Protein AF-A0A7C6SXA0-F1 (afdb_monomer_lite)

Secondary structure (DSSP, 8-state):
-HHHHHTTPPPP-SSTT-S-S-HHHHHHHHHHHHSTTS-TT---HHHHHHHHHHHHHHHHHHTPEEGGGTTEEHHHHHTTGGGG--

Foldseek 3Di:
DVVCVVVVHDDDFQDPPDPPSDPPVVVVVCCLCVDPPQDPVHADDDVSVVVSVVVVVCCQQQPQQDVVLVRDHVVCVVVVVSVVVD

Structure (mmCIF, N/CA/C/O backbone):
data_AF-A0A7C6SXA0-F1
#
_entry.id   AF-A0A7C6SXA0-F1
#
loop_
_atom_site.group_PDB
_atom_site.id
_atom_site.type_symbol
_atom_site.label_atom_id
_atom_site.label_alt_id
_atom_site.label_comp_id
_atom_site.label_asym_id
_atom_site.label_entity_id
_atom_site.label_seq_id
_atom_site.pdbx_PDB_ins_code
_atom_site.Cartn_x
_atom_site.Cartn_y
_atom_site.Cartn_z
_atom_site.occupancy
_atom_site.B_iso_or_equiv
_atom_site.auth_seq_id
_atom_site.auth_comp_id
_atom_site.auth_asym_id
_atom_site.auth_atom_id
_atom_site.pdbx_PDB_model_num
ATOM 1 N N . MET A 1 1 ? 14.146 13.350 14.654 1.00 62.53 1 MET A N 1
ATOM 2 C CA . MET A 1 1 ? 13.445 13.379 15.958 1.00 62.53 1 MET A CA 1
ATOM 3 C C . MET A 1 1 ? 12.842 14.742 16.217 1.00 62.53 1 MET A C 1
ATOM 5 O O . MET A 1 1 ? 11.673 14.789 16.552 1.00 62.53 1 MET A O 1
ATOM 9 N N . GLU A 1 2 ? 13.588 15.822 15.981 1.00 77.56 2 GLU A N 1
ATOM 10 C CA . GLU A 1 2 ? 13.084 17.199 16.086 1.00 77.56 2 GLU A 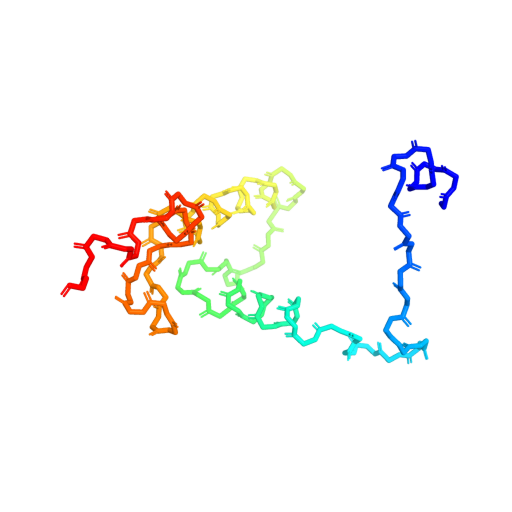CA 1
ATOM 11 C C . GLU A 1 2 ? 11.777 17.434 15.306 1.00 77.56 2 GLU A C 1
ATOM 13 O O . GLU A 1 2 ? 10.810 17.922 15.876 1.00 77.56 2 GLU A O 1
ATOM 18 N N . THR A 1 3 ? 11.683 16.948 14.064 1.00 84.69 3 THR A N 1
ATOM 19 C CA . THR A 1 3 ? 10.454 17.028 13.252 1.00 84.69 3 THR A CA 1
ATOM 20 C C . THR A 1 3 ? 9.263 16.263 13.842 1.00 84.69 3 THR A C 1
ATOM 22 O O . THR A 1 3 ? 8.153 16.776 13.845 1.00 84.69 3 THR A O 1
ATOM 25 N N . LEU A 1 4 ? 9.459 15.056 14.384 1.00 87.00 4 LEU A N 1
ATOM 26 C CA . LEU A 1 4 ? 8.367 14.269 14.984 1.00 87.00 4 LEU A CA 1
ATOM 27 C C . LEU A 1 4 ? 7.797 14.955 16.231 1.00 87.00 4 LEU A C 1
ATOM 29 O O . LEU A 1 4 ? 6.580 15.019 16.388 1.00 87.00 4 LEU A O 1
ATOM 33 N N . TYR A 1 5 ? 8.669 15.522 17.072 1.00 86.56 5 TYR A N 1
ATOM 34 C CA . TYR A 1 5 ? 8.249 16.284 18.248 1.00 86.56 5 TYR A CA 1
ATOM 35 C C . TYR A 1 5 ? 7.529 17.583 17.873 1.00 86.56 5 TYR A C 1
ATOM 37 O O . TYR A 1 5 ? 6.553 17.930 18.532 1.00 86.56 5 TYR A O 1
ATOM 45 N N . GLN A 1 6 ? 7.940 18.261 16.793 1.00 90.94 6 GLN A N 1
ATOM 46 C CA . GLN A 1 6 ? 7.222 19.432 16.268 1.00 90.94 6 GLN A CA 1
ATOM 47 C C . GLN A 1 6 ? 5.775 19.099 15.874 1.00 90.94 6 GLN A C 1
ATOM 49 O O . GLN A 1 6 ? 4.877 19.896 16.125 1.00 90.94 6 GLN A O 1
ATOM 54 N N . PHE A 1 7 ? 5.529 17.905 15.327 1.00 92.12 7 PHE A N 1
ATOM 55 C CA . PHE A 1 7 ? 4.180 17.419 15.009 1.00 92.12 7 PHE A CA 1
ATOM 56 C C . PHE A 1 7 ? 3.494 16.690 16.180 1.00 92.12 7 PHE A C 1
ATOM 58 O O . PHE A 1 7 ? 2.518 15.972 15.969 1.00 92.12 7 PHE A O 1
ATOM 65 N N . GLY A 1 8 ? 4.004 16.816 17.412 1.00 91.88 8 GLY A N 1
ATOM 66 C CA . GLY A 1 8 ? 3.412 16.196 18.605 1.00 91.88 8 GLY A CA 1
ATOM 67 C C . GLY A 1 8 ? 3.445 14.662 18.612 1.00 91.88 8 GLY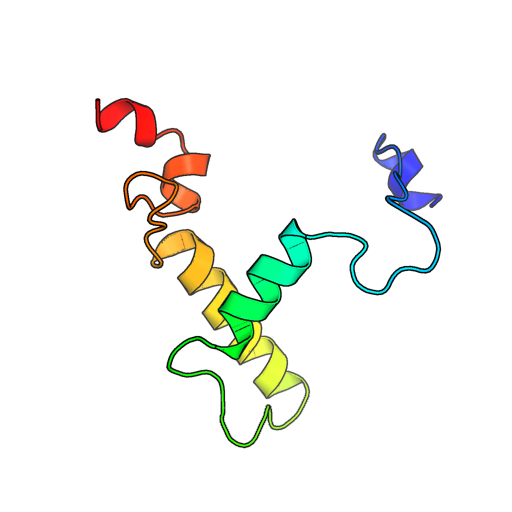 A C 1
ATOM 68 O O . GLY A 1 8 ? 2.764 14.028 19.415 1.00 91.88 8 GLY A O 1
ATOM 69 N N . THR A 1 9 ? 4.227 14.040 17.727 1.00 89.25 9 THR A N 1
ATOM 70 C CA . THR A 1 9 ? 4.318 12.583 17.605 1.00 89.25 9 THR A CA 1
ATOM 71 C C . THR A 1 9 ? 5.446 12.056 18.482 1.00 89.25 9 THR A C 1
ATOM 73 O O . THR A 1 9 ? 6.609 12.425 18.311 1.00 89.25 9 THR A O 1
ATOM 76 N N . THR A 1 10 ? 5.126 11.148 19.406 1.00 87.69 10 THR A N 1
ATOM 77 C CA . THR A 1 10 ? 6.146 10.499 20.244 1.00 87.69 10 THR A CA 1
ATOM 78 C C . THR A 1 10 ? 6.766 9.316 19.494 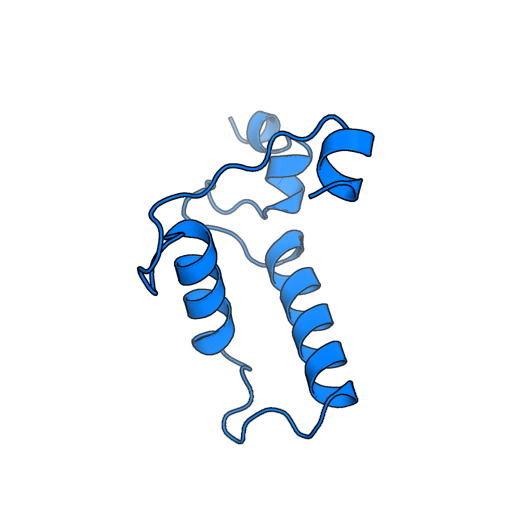1.00 87.69 10 THR A C 1
ATOM 80 O O . THR A 1 10 ? 6.053 8.360 19.182 1.00 87.69 10 THR A O 1
ATOM 83 N N . PRO A 1 11 ? 8.080 9.329 19.201 1.00 81.69 11 PRO A N 1
ATOM 84 C CA . PRO A 1 11 ? 8.731 8.200 18.554 1.00 81.69 11 PRO A CA 1
ATOM 85 C C . PRO A 1 11 ? 8.827 7.018 19.523 1.00 81.69 11 PRO A C 1
ATOM 87 O O . PRO A 1 11 ? 9.426 7.127 20.592 1.00 81.69 11 PRO A O 1
ATOM 90 N N . SER A 1 12 ? 8.294 5.868 19.121 1.00 77.50 12 SER A N 1
ATOM 91 C CA . SER A 1 12 ? 8.519 4.594 19.806 1.00 77.50 12 SER A CA 1
ATOM 92 C C . SER A 1 12 ? 9.551 3.770 19.041 1.00 77.50 12 SER A C 1
ATOM 94 O O . SER A 1 12 ? 9.545 3.745 17.811 1.00 77.50 12 SER A O 1
ATOM 96 N N . ARG A 1 13 ? 10.456 3.102 19.762 1.00 72.88 13 ARG A N 1
ATOM 97 C CA . ARG A 1 13 ? 11.387 2.124 19.189 1.00 72.88 13 ARG A CA 1
ATOM 98 C C . ARG A 1 13 ? 11.039 0.747 19.724 1.00 72.88 13 ARG A C 1
ATOM 100 O O . ARG A 1 13 ? 11.446 0.376 20.825 1.00 72.88 13 ARG A O 1
ATOM 107 N N . SER A 1 14 ? 10.300 -0.007 18.927 1.00 64.62 14 SER A N 1
ATOM 108 C CA . SER A 1 14 ? 10.035 -1.416 19.177 1.00 64.62 14 SER A CA 1
ATOM 109 C C . SER A 1 14 ? 11.338 -2.189 18.972 1.00 64.62 14 SER A C 1
ATOM 111 O O . SER A 1 14 ? 11.746 -2.425 17.851 1.00 64.62 14 SER A O 1
ATOM 113 N N . ARG A 1 15 ? 12.026 -2.537 20.066 1.00 65.06 15 ARG A N 1
ATOM 114 C CA . ARG A 1 15 ? 13.209 -3.429 20.112 1.00 65.06 15 ARG A CA 1
ATOM 115 C C . ARG A 1 15 ? 14.439 -2.961 19.302 1.00 65.06 15 ARG A C 1
ATOM 117 O O . ARG A 1 15 ? 14.575 -3.254 18.118 1.00 65.06 15 ARG A O 1
ATOM 124 N N . PRO A 1 16 ? 15.422 -2.315 19.953 1.00 64.31 16 PRO A N 1
ATOM 125 C CA . PRO A 1 16 ? 16.660 -1.921 19.286 1.00 64.31 16 PRO A CA 1
ATOM 126 C C . PRO A 1 16 ? 17.430 -3.142 18.744 1.00 64.31 16 PRO A C 1
ATOM 128 O O . PRO A 1 16 ? 17.763 -4.035 19.521 1.00 64.31 16 PRO A O 1
ATOM 131 N N . ARG A 1 17 ? 17.807 -3.110 17.454 1.00 59.72 17 ARG A N 1
ATOM 132 C CA . ARG A 1 17 ? 18.730 -4.050 16.766 1.00 59.72 17 ARG A CA 1
ATOM 133 C C . ARG A 1 17 ? 18.168 -5.422 16.350 1.00 59.72 17 ARG A C 1
ATOM 135 O O . ARG A 1 17 ? 18.946 -6.360 16.196 1.00 59.72 17 ARG A O 1
ATOM 142 N N . VAL A 1 18 ? 16.862 -5.549 16.117 1.00 64.38 18 VAL A N 1
ATOM 143 C CA . VAL A 1 18 ? 16.268 -6.762 15.519 1.00 64.38 18 VAL A CA 1
ATOM 144 C C . VAL A 1 18 ? 15.772 -6.426 14.113 1.00 64.38 18 VAL A C 1
ATOM 146 O O . VAL A 1 18 ? 15.131 -5.400 13.935 1.00 64.38 18 VAL A O 1
ATOM 149 N N . SER A 1 19 ? 16.090 -7.256 13.114 1.00 61.56 19 SER A N 1
ATOM 150 C CA . SER A 1 19 ? 15.684 -7.032 11.712 1.00 61.56 19 SER A CA 1
ATOM 151 C C . SER A 1 19 ? 14.175 -7.165 11.483 1.00 61.56 19 SER A C 1
ATOM 153 O O . SER A 1 19 ? 13.680 -6.661 10.486 1.00 61.56 19 SER A O 1
ATOM 155 N N . ASN A 1 20 ? 13.484 -7.823 12.420 1.00 64.44 20 ASN A N 1
ATOM 156 C CA . ASN A 1 20 ? 12.033 -7.953 12.499 1.00 64.44 20 ASN A CA 1
ATOM 157 C C . ASN A 1 20 ? 11.482 -7.142 13.676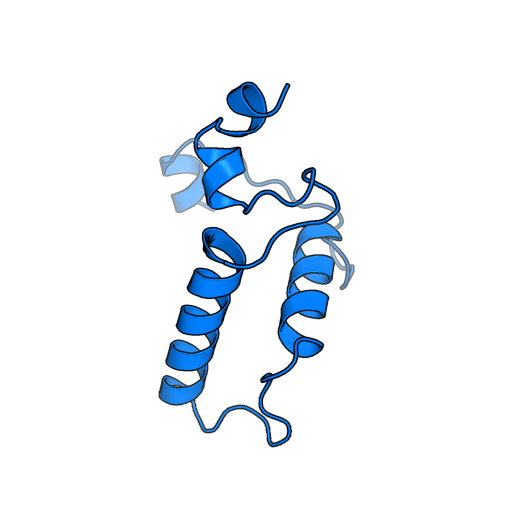 1.00 64.44 20 ASN A C 1
ATOM 159 O O . ASN A 1 20 ? 10.962 -7.678 14.659 1.00 64.44 20 ASN A O 1
ATOM 163 N N . ASP A 1 21 ? 11.707 -5.836 13.642 1.00 74.06 21 ASP A N 1
ATOM 164 C CA . ASP A 1 21 ? 11.239 -4.915 14.675 1.00 74.06 21 ASP A CA 1
ATOM 165 C C . ASP A 1 21 ? 9.735 -4.622 14.557 1.00 74.06 21 ASP A C 1
ATOM 167 O O . ASP A 1 21 ? 9.094 -4.235 15.541 1.00 74.06 21 ASP A O 1
ATOM 171 N N . ASN A 1 22 ? 9.159 -4.851 13.372 1.00 77.19 22 ASN A N 1
ATOM 172 C CA . ASN A 1 22 ? 7.771 -4.551 13.072 1.00 77.19 22 ASN A CA 1
ATOM 173 C C . ASN A 1 22 ? 7.102 -5.631 12.203 1.00 77.19 22 ASN A C 1
ATOM 175 O O . ASN A 1 22 ? 7.069 -5.532 10.976 1.00 77.19 22 ASN A O 1
ATOM 179 N N . LEU A 1 23 ? 6.463 -6.603 12.865 1.00 78.94 23 LEU A N 1
ATOM 180 C CA . LEU A 1 23 ? 5.682 -7.671 12.220 1.00 78.94 23 LEU A CA 1
ATOM 181 C C . LEU A 1 23 ? 4.643 -7.138 11.219 1.00 78.94 23 LEU A C 1
ATOM 183 O O . LEU A 1 23 ? 4.398 -7.766 10.190 1.00 78.94 23 LEU A O 1
ATOM 187 N N . TYR A 1 24 ? 4.047 -5.972 11.492 1.00 80.81 24 TYR A N 1
ATOM 188 C CA . TYR A 1 24 ? 3.097 -5.353 10.569 1.00 80.81 24 TYR A CA 1
ATOM 189 C C . TYR A 1 24 ? 3.789 -4.934 9.265 1.00 80.81 24 TYR A C 1
ATOM 191 O O . TYR A 1 24 ? 3.334 -5.308 8.183 1.00 80.81 24 TYR A O 1
ATOM 199 N N . ALA A 1 25 ? 4.922 -4.232 9.352 1.00 82.50 25 ALA A N 1
ATOM 200 C CA . ALA A 1 25 ? 5.680 -3.829 8.169 1.00 82.50 25 ALA A CA 1
ATOM 201 C C . ALA A 1 25 ? 6.201 -5.042 7.385 1.00 82.50 25 ALA A C 1
ATOM 203 O O . ALA A 1 25 ? 6.104 -5.065 6.159 1.00 82.50 25 ALA A O 1
ATOM 204 N N . GLU A 1 26 ? 6.688 -6.079 8.066 1.00 84.56 26 GLU A N 1
ATOM 205 C CA . GLU A 1 26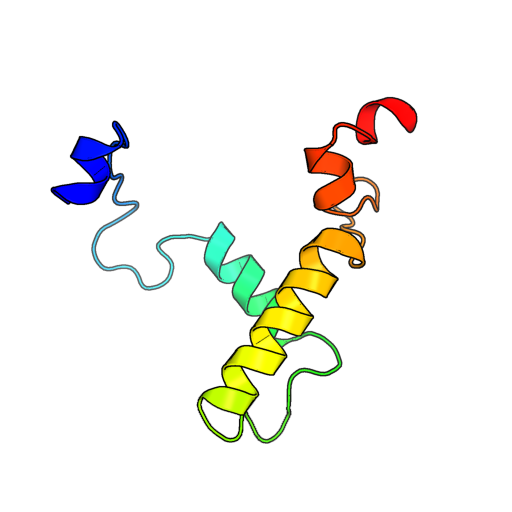 ? 7.147 -7.298 7.394 1.00 84.56 26 GLU A CA 1
ATOM 206 C C . GLU A 1 26 ? 6.029 -8.031 6.652 1.00 84.56 26 GLU A C 1
ATOM 208 O O . GLU A 1 26 ? 6.220 -8.454 5.511 1.00 84.56 26 GLU A O 1
ATOM 213 N N . SER A 1 27 ? 4.846 -8.152 7.260 1.00 86.19 27 SER A N 1
ATOM 214 C CA . SER A 1 27 ? 3.696 -8.794 6.612 1.00 86.19 27 SER A CA 1
ATOM 215 C C . SER A 1 27 ? 3.270 -8.058 5.332 1.00 86.19 27 SER A C 1
ATOM 217 O O . SER A 1 27 ? 2.955 -8.687 4.315 1.00 86.19 27 SER A O 1
ATOM 219 N N . LEU A 1 28 ? 3.359 -6.723 5.340 1.00 88.94 28 LEU A N 1
ATOM 220 C CA . LEU A 1 28 ? 3.131 -5.892 4.162 1.00 88.94 28 LEU A CA 1
ATOM 221 C C . LEU A 1 28 ? 4.188 -6.160 3.082 1.00 88.94 28 LEU A C 1
ATOM 223 O O . LEU A 1 28 ? 3.834 -6.346 1.919 1.00 88.94 28 LEU A O 1
ATOM 227 N N . PHE A 1 29 ? 5.471 -6.217 3.453 1.00 87.38 29 PHE A N 1
ATOM 228 C CA . PHE A 1 29 ? 6.556 -6.504 2.508 1.00 87.38 29 PHE A CA 1
ATOM 229 C C . PHE A 1 29 ? 6.462 -7.906 1.905 1.00 87.38 29 PHE A C 1
ATOM 231 O O . PHE A 1 29 ? 6.737 -8.077 0.720 1.00 87.38 29 PHE A O 1
ATOM 238 N N . CYS A 1 30 ? 6.020 -8.893 2.681 1.00 88.69 30 CYS A N 1
ATOM 239 C CA . CYS A 1 30 ? 5.703 -10.216 2.156 1.00 88.69 30 CYS A CA 1
ATOM 240 C C . CYS A 1 30 ? 4.585 -10.121 1.102 1.00 88.69 30 CYS A C 1
ATOM 242 O O . CYS A 1 30 ? 4.733 -10.580 -0.027 1.00 88.69 30 CYS A O 1
ATOM 244 N N . THR A 1 31 ? 3.493 -9.417 1.400 1.00 90.19 31 THR A N 1
ATOM 245 C CA . THR A 1 31 ? 2.410 -9.222 0.419 1.00 90.19 31 THR A CA 1
ATOM 246 C C . THR A 1 31 ? 2.895 -8.495 -0.841 1.00 90.19 31 THR A C 1
ATOM 248 O O . THR A 1 31 ? 2.484 -8.824 -1.952 1.00 90.19 31 THR A O 1
ATOM 251 N N . TYR A 1 32 ? 3.802 -7.532 -0.686 1.00 90.62 32 TYR A N 1
ATOM 252 C CA . TYR A 1 32 ? 4.423 -6.783 -1.776 1.00 90.62 32 TYR A CA 1
ATOM 253 C C . TYR A 1 32 ? 5.239 -7.675 -2.725 1.00 90.62 32 TYR A C 1
ATOM 255 O O . TYR A 1 32 ? 5.068 -7.579 -3.941 1.00 90.62 32 TYR A O 1
ATOM 263 N N . THR A 1 33 ? 6.106 -8.545 -2.196 1.00 87.25 33 THR A N 1
ATOM 264 C CA . THR A 1 33 ? 7.030 -9.351 -3.015 1.00 87.25 33 THR A CA 1
ATOM 265 C C . THR A 1 33 ? 6.408 -10.633 -3.561 1.00 87.25 33 THR A C 1
ATOM 267 O O . THR A 1 33 ? 6.796 -11.078 -4.638 1.00 87.25 33 THR A O 1
ATOM 270 N N . TYR A 1 34 ? 5.436 -11.224 -2.861 1.00 88.00 34 TYR A N 1
ATOM 271 C CA . TYR A 1 34 ? 4.838 -12.511 -3.243 1.00 88.00 34 TYR A CA 1
ATOM 272 C C . TYR A 1 34 ? 3.568 -12.382 -4.103 1.00 88.00 34 TYR A C 1
ATOM 274 O O . TYR A 1 34 ? 3.010 -13.387 -4.547 1.00 88.00 34 TYR A O 1
ATOM 282 N N . ARG A 1 35 ? 3.094 -11.161 -4.375 1.00 85.69 35 ARG A N 1
ATOM 283 C CA . ARG A 1 35 ? 1.912 -10.925 -5.217 1.00 85.69 35 ARG A CA 1
ATOM 284 C C . ARG A 1 35 ? 2.180 -11.275 -6.691 1.00 85.69 35 ARG A C 1
ATOM 286 O O . ARG A 1 35 ? 3.218 -10.892 -7.238 1.00 85.69 35 ARG A O 1
ATOM 293 N N . PRO A 1 36 ? 1.188 -11.845 -7.403 1.00 82.50 36 PRO A N 1
ATOM 294 C CA . PRO A 1 36 ? 1.207 -11.909 -8.862 1.00 82.50 36 PRO A CA 1
ATOM 295 C C . PRO A 1 36 ? 1.447 -10.523 -9.491 1.00 82.50 36 PRO A C 1
ATOM 297 O O . PRO A 1 36 ? 0.705 -9.568 -9.248 1.00 82.50 36 PRO A O 1
ATOM 300 N N . GLY A 1 37 ? 2.503 -10.398 -10.293 1.00 84.56 37 GLY A N 1
ATOM 301 C CA . GLY A 1 37 ? 2.901 -9.136 -10.929 1.00 84.56 37 GLY A CA 1
ATOM 302 C C . GLY A 1 37 ? 4.019 -8.370 -10.215 1.00 84.56 37 GLY A C 1
ATOM 303 O O . GLY A 1 37 ? 4.387 -7.285 -10.671 1.00 84.56 37 GLY A O 1
ATOM 304 N N . TYR A 1 38 ? 4.593 -8.911 -9.135 1.00 89.00 38 TYR A N 1
ATOM 305 C CA . TYR A 1 38 ? 5.936 -8.494 -8.737 1.00 89.00 38 TYR A CA 1
ATOM 306 C C . TYR A 1 38 ? 6.928 -8.826 -9.872 1.00 89.00 38 TYR A C 1
ATOM 308 O O . TYR A 1 38 ? 6.825 -9.908 -10.462 1.00 89.00 38 TYR A O 1
ATOM 316 N N . PRO A 1 39 ? 7.855 -7.926 -10.249 1.00 87.06 39 PRO A N 1
ATOM 317 C CA . PRO A 1 39 ? 8.698 -8.137 -11.416 1.00 87.06 39 PRO A CA 1
ATOM 318 C C . PRO A 1 39 ? 9.747 -9.203 -11.099 1.00 87.06 39 PRO A C 1
ATOM 320 O O . PRO A 1 39 ? 10.618 -8.996 -10.256 1.00 87.06 39 PRO A O 1
ATOM 323 N N . ALA A 1 40 ? 9.682 -10.341 -11.790 1.00 84.19 40 ALA A N 1
ATOM 324 C CA . ALA A 1 40 ? 10.586 -11.468 -11.546 1.00 84.19 40 ALA A CA 1
ATOM 325 C C . ALA A 1 40 ? 12.064 -11.124 -11.813 1.00 84.19 40 ALA A C 1
ATOM 327 O O . ALA A 1 40 ? 12.951 -11.661 -11.159 1.00 84.19 40 ALA A O 1
ATOM 328 N N . SER A 1 41 ? 12.329 -10.203 -12.744 1.00 85.94 41 SER A N 1
ATOM 329 C CA . SER A 1 41 ? 13.670 -9.689 -13.053 1.00 85.94 41 SER A CA 1
ATOM 330 C C . SER A 1 41 ? 14.124 -8.549 -12.131 1.00 85.94 41 SER A C 1
ATOM 332 O O . SER A 1 41 ? 15.187 -7.976 -12.355 1.00 85.94 41 SER A O 1
ATOM 334 N N . GLY A 1 42 ? 13.325 -8.185 -11.123 1.00 85.81 42 GLY A N 1
ATOM 335 C CA . GLY A 1 42 ? 13.543 -6.995 -10.305 1.00 85.81 42 GLY A CA 1
ATOM 336 C C . GLY A 1 42 ? 13.076 -5.699 -10.978 1.00 85.81 42 GLY A C 1
ATOM 337 O O . GLY A 1 42 ? 12.504 -5.697 -12.070 1.00 85.81 42 GLY A O 1
ATOM 338 N N . LEU A 1 43 ? 13.287 -4.579 -10.285 1.00 87.38 43 LEU A N 1
ATOM 339 C CA . LEU A 1 43 ? 12.864 -3.249 -10.726 1.00 87.38 43 LEU A CA 1
ATOM 340 C C . LEU A 1 43 ? 13.991 -2.556 -11.496 1.00 87.38 43 LEU A C 1
ATOM 342 O O . LEU A 1 43 ? 15.087 -2.373 -10.967 1.00 87.38 43 LEU A O 1
ATOM 346 N N . ASP A 1 44 ? 13.698 -2.135 -12.725 1.00 87.69 44 ASP A N 1
ATOM 347 C CA . ASP A 1 44 ? 14.666 -1.496 -13.623 1.00 87.69 44 ASP A CA 1
ATOM 348 C C . ASP A 1 44 ? 14.809 0.008 -13.317 1.00 87.69 44 ASP A C 1
ATOM 350 O O . ASP A 1 44 ? 14.241 0.883 -13.976 1.00 87.69 44 ASP A O 1
ATOM 354 N N . GLY A 1 45 ? 15.505 0.305 -12.219 1.00 93.38 45 GLY A N 1
ATOM 355 C CA . GLY A 1 45 ? 15.831 1.665 -11.790 1.00 93.38 45 GLY A CA 1
ATOM 356 C C . GLY A 1 45 ? 14.749 2.378 -10.969 1.00 93.38 45 GLY A C 1
ATOM 357 O O . GLY A 1 45 ? 13.631 1.900 -10.766 1.00 93.38 45 GLY A O 1
ATOM 358 N N . MET A 1 46 ? 15.099 3.569 -10.468 1.00 94.00 46 MET A N 1
ATOM 359 C CA . MET A 1 46 ? 14.305 4.288 -9.460 1.00 94.00 46 MET A CA 1
ATOM 360 C C . MET A 1 46 ? 12.925 4.723 -9.970 1.00 94.00 46 MET A C 1
ATOM 362 O O . MET A 1 46 ? 11.937 4.622 -9.248 1.00 94.00 46 MET A O 1
ATOM 366 N N . THR A 1 47 ? 12.831 5.159 -11.227 1.00 94.94 47 THR A N 1
ATOM 367 C CA . THR A 1 47 ? 11.553 5.563 -11.834 1.00 94.94 47 THR A CA 1
ATOM 368 C C . THR A 1 47 ? 10.607 4.376 -11.997 1.00 94.94 47 THR A C 1
ATOM 370 O O . THR A 1 47 ? 9.416 4.498 -11.710 1.00 94.94 47 THR A O 1
ATOM 373 N N . HIS A 1 48 ? 11.120 3.223 -12.438 1.00 92.38 48 HIS A N 1
ATOM 374 C CA . HIS A 1 48 ? 10.320 2.004 -12.538 1.00 92.38 48 HIS A CA 1
ATOM 375 C C . HIS A 1 48 ? 9.867 1.566 -11.146 1.00 92.38 48 HIS A C 1
ATOM 377 O O . HIS A 1 48 ? 8.675 1.353 -10.933 1.00 92.38 48 HIS A O 1
ATOM 383 N N . ALA A 1 49 ? 10.794 1.520 -10.186 1.00 92.75 49 ALA A N 1
ATOM 384 C CA . ALA A 1 49 ? 10.497 1.204 -8.795 1.00 92.75 49 ALA A CA 1
ATOM 385 C C . ALA A 1 49 ? 9.386 2.091 -8.225 1.00 92.75 49 ALA A C 1
ATOM 387 O O . ALA A 1 49 ? 8.400 1.573 -7.708 1.00 92.75 49 ALA A O 1
ATOM 388 N N . GLY A 1 50 ? 9.481 3.411 -8.401 1.00 94.44 50 GLY A N 1
ATOM 389 C CA . GLY A 1 50 ? 8.457 4.348 -7.941 1.00 94.44 50 GLY A CA 1
ATOM 390 C C . GLY A 1 50 ? 7.085 4.090 -8.566 1.00 94.44 50 GLY A C 1
ATOM 391 O O . GLY A 1 50 ? 6.083 4.054 -7.853 1.00 94.44 50 GLY A O 1
ATOM 392 N N . LYS A 1 51 ? 7.027 3.846 -9.882 1.00 94.50 51 LYS A N 1
ATOM 393 C CA . LYS A 1 51 ? 5.770 3.521 -10.580 1.00 94.50 51 LYS A CA 1
ATOM 394 C C . LYS A 1 51 ? 5.157 2.219 -10.077 1.00 94.50 51 LYS A C 1
ATOM 396 O O . LYS A 1 51 ? 3.950 2.169 -9.846 1.00 94.50 51 LYS A O 1
ATOM 401 N N . TRP A 1 52 ? 5.978 1.187 -9.891 1.00 93.31 52 TRP A N 1
ATOM 402 C CA . TRP A 1 52 ? 5.520 -0.094 -9.365 1.00 93.31 52 TRP A CA 1
ATOM 403 C C . TRP A 1 52 ? 4.962 0.078 -7.950 1.00 93.31 52 TRP A C 1
ATOM 405 O O . TRP A 1 52 ? 3.837 -0.342 -7.684 1.00 93.31 52 TRP A O 1
ATOM 415 N N . VAL A 1 53 ? 5.705 0.750 -7.060 1.00 93.75 53 VAL A N 1
ATOM 416 C CA . VAL A 1 53 ? 5.303 0.953 -5.656 1.00 93.75 53 VAL A CA 1
ATOM 417 C C . VAL A 1 53 ? 3.996 1.731 -5.593 1.00 93.75 53 VAL A C 1
ATOM 419 O O . VAL A 1 53 ? 3.090 1.340 -4.862 1.00 93.75 53 VAL A O 1
ATOM 422 N N . LEU A 1 54 ? 3.853 2.784 -6.400 1.00 95.50 54 LEU A N 1
ATOM 423 C CA . LEU A 1 54 ? 2.622 3.566 -6.464 1.00 95.50 54 LEU A CA 1
ATOM 424 C C . LEU A 1 54 ? 1.428 2.717 -6.923 1.00 95.50 54 LEU A C 1
ATOM 426 O O . LEU A 1 54 ? 0.361 2.766 -6.309 1.00 95.50 54 LEU A O 1
ATOM 430 N N . ALA A 1 55 ? 1.613 1.908 -7.970 1.00 94.56 55 ALA A N 1
ATOM 431 C CA . ALA A 1 55 ? 0.575 1.007 -8.463 1.00 94.56 55 ALA A CA 1
ATOM 432 C C . ALA A 1 55 ? 0.184 -0.041 -7.410 1.00 94.56 55 ALA A C 1
ATOM 434 O O . ALA A 1 55 ? -1.001 -0.325 -7.223 1.00 94.56 55 ALA A O 1
ATOM 435 N N . PHE A 1 56 ? 1.165 -0.581 -6.685 1.00 94.50 56 PHE A N 1
ATOM 436 C CA . PHE A 1 56 ? 0.923 -1.514 -5.593 1.00 94.50 56 PHE A CA 1
ATOM 437 C C . PHE A 1 56 ? 0.156 -0.876 -4.443 1.00 94.50 56 PHE A C 1
ATOM 439 O O . PHE A 1 56 ? -0.841 -1.450 -4.020 1.00 94.50 56 PHE A O 1
ATOM 446 N N . VAL A 1 57 ? 0.562 0.304 -3.966 1.00 94.88 57 VAL A N 1
ATOM 447 C CA . VAL A 1 57 ? -0.130 1.006 -2.872 1.00 94.88 57 VAL A CA 1
ATOM 448 C C . VAL A 1 57 ? -1.577 1.299 -3.260 1.00 94.88 57 VAL A C 1
ATOM 450 O O . VAL A 1 57 ? -2.493 1.040 -2.479 1.00 94.88 57 VAL A O 1
ATOM 453 N N . HIS A 1 58 ? -1.804 1.773 -4.488 1.00 95.94 58 HIS A N 1
ATOM 454 C CA . HIS A 1 58 ? -3.153 2.009 -4.991 1.00 95.94 58 HIS A CA 1
ATOM 455 C C . HIS A 1 58 ? -3.992 0.725 -4.982 1.00 95.94 58 HIS A C 1
ATOM 457 O O . HIS A 1 58 ? -5.120 0.727 -4.488 1.00 95.94 58 HIS A O 1
ATOM 463 N N . TRP A 1 59 ? -3.441 -0.376 -5.499 1.00 95.00 59 TRP A N 1
ATOM 464 C CA . TRP A 1 59 ? -4.119 -1.669 -5.513 1.00 95.00 59 TRP A CA 1
ATOM 465 C C . TRP A 1 59 ? -4.381 -2.204 -4.099 1.00 95.00 59 TRP A C 1
ATOM 467 O O . TRP A 1 59 ? -5.504 -2.606 -3.811 1.00 95.00 59 TRP A O 1
ATOM 477 N N . TYR A 1 60 ? -3.386 -2.182 -3.214 1.00 93.88 60 TYR A N 1
ATOM 478 C CA . TYR A 1 60 ? -3.468 -2.719 -1.853 1.00 93.88 60 TYR A CA 1
ATOM 479 C C . TYR A 1 60 ? -4.549 -2.016 -1.022 1.00 93.88 60 TYR A C 1
ATOM 481 O O . TYR A 1 60 ? -5.287 -2.667 -0.281 1.00 93.88 60 TYR A O 1
ATOM 489 N N . ASN A 1 61 ? -4.683 -0.698 -1.202 1.00 94.44 61 ASN A N 1
ATOM 490 C CA . ASN A 1 61 ? -5.648 0.106 -0.461 1.00 94.44 61 ASN A CA 1
ATOM 491 C C . ASN A 1 61 ? -7.063 0.055 -1.050 1.00 94.44 61 ASN A C 1
ATOM 493 O O . ASN A 1 61 ? -8.024 -0.006 -0.289 1.00 94.44 61 ASN A O 1
ATOM 497 N N . ASN A 1 62 ? -7.203 0.084 -2.381 1.00 95.50 62 ASN A N 1
ATOM 498 C CA . ASN A 1 62 ? -8.501 0.328 -3.030 1.00 95.50 62 ASN A CA 1
ATOM 499 C C . ASN A 1 62 ? -9.094 -0.884 -3.756 1.00 95.50 62 ASN A C 1
ATOM 501 O O . ASN A 1 62 ? -10.263 -0.853 -4.122 1.00 95.50 62 ASN A O 1
ATOM 505 N N . VAL A 1 63 ? -8.307 -1.931 -4.014 1.00 94.19 63 VAL A N 1
ATOM 506 C CA . VAL A 1 63 ? -8.732 -3.070 -4.849 1.00 94.19 63 VAL A CA 1
ATOM 507 C C . VAL A 1 63 ? -8.562 -4.399 -4.123 1.00 94.19 63 VAL A C 1
ATOM 509 O O . VAL A 1 63 ? -9.427 -5.269 -4.217 1.00 94.19 63 VAL A O 1
ATOM 512 N N . HIS A 1 64 ? -7.452 -4.585 -3.409 1.00 93.06 64 HIS A N 1
ATOM 513 C CA . HIS A 1 64 ? -7.199 -5.804 -2.661 1.00 93.06 64 HIS A CA 1
ATOM 514 C C . HIS A 1 64 ? -8.198 -5.931 -1.509 1.00 93.06 64 HIS A C 1
ATOM 516 O O . HIS A 1 64 ? -8.277 -5.066 -0.638 1.00 93.06 64 HIS A O 1
ATOM 522 N N . ARG A 1 65 ? -8.968 -7.020 -1.531 1.00 92.50 65 ARG A N 1
ATOM 523 C CA . ARG A 1 65 ? -9.907 -7.387 -0.474 1.00 92.50 65 ARG A CA 1
ATOM 524 C C . ARG A 1 65 ? -9.199 -8.265 0.543 1.00 92.50 65 ARG A C 1
ATOM 526 O O . ARG A 1 65 ? -8.675 -9.321 0.187 1.00 92.50 65 ARG A O 1
ATOM 533 N N . HIS A 1 66 ? -9.198 -7.828 1.793 1.00 91.38 66 HIS A N 1
ATOM 534 C CA . HIS A 1 66 ? -8.443 -8.464 2.865 1.00 91.38 66 HIS A CA 1
ATOM 535 C C . HIS A 1 66 ? -9.331 -9.474 3.583 1.00 91.38 66 HIS A C 1
ATOM 537 O O . HIS A 1 66 ? -10.384 -9.121 4.110 1.00 91.38 66 HIS A O 1
ATOM 543 N N . SER A 1 67 ? -8.912 -10.738 3.633 1.00 89.69 67 SER A N 1
ATOM 544 C CA . SER A 1 67 ? -9.678 -11.798 4.307 1.00 89.69 67 SER A CA 1
ATOM 545 C C . SER A 1 67 ? -9.861 -11.528 5.804 1.00 89.69 67 SER A C 1
ATOM 547 O O . SER A 1 67 ? -10.916 -11.827 6.350 1.00 89.69 67 SER A O 1
ATOM 549 N N . GLY A 1 68 ? -8.875 -10.894 6.450 1.00 87.12 68 GLY A N 1
ATOM 550 C CA . GLY A 1 68 ? -8.970 -10.448 7.844 1.00 87.12 68 GLY A CA 1
ATOM 551 C C . GLY A 1 68 ? -9.938 -9.282 8.080 1.00 87.12 68 GLY A C 1
ATOM 552 O O . GLY A 1 68 ? -10.196 -8.949 9.230 1.00 87.12 68 GLY A O 1
ATOM 553 N N . LEU A 1 69 ? -10.471 -8.675 7.013 1.00 88.69 69 LEU A N 1
ATOM 554 C CA . LEU A 1 69 ? -11.396 -7.536 7.044 1.00 88.69 69 LEU A CA 1
ATOM 555 C C . LEU A 1 69 ? -12.752 -7.880 6.413 1.00 88.69 69 LEU A C 1
ATOM 557 O O . LEU A 1 69 ? -13.343 -7.044 5.737 1.00 88.69 69 LEU A O 1
ATOM 561 N N . ASN A 1 70 ? -13.223 -9.125 6.540 1.00 90.62 70 ASN A N 1
ATOM 562 C CA . ASN A 1 70 ? -14.458 -9.588 5.886 1.00 90.62 70 ASN A CA 1
ATOM 563 C C . ASN A 1 70 ? -14.484 -9.315 4.368 1.00 90.62 70 ASN A C 1
ATOM 565 O O . ASN A 1 70 ? -15.530 -9.034 3.788 1.00 90.62 70 ASN A O 1
ATOM 569 N N . PHE A 1 71 ? -13.322 -9.396 3.712 1.00 91.44 71 PHE A N 1
ATOM 570 C CA . PHE A 1 71 ? -13.142 -9.087 2.290 1.00 91.44 71 PHE A CA 1
ATOM 571 C C . PHE A 1 71 ? -13.463 -7.636 1.894 1.00 91.44 71 PHE A C 1
ATOM 573 O O . PHE A 1 71 ? -13.739 -7.365 0.723 1.00 91.44 71 PHE A O 1
ATOM 580 N N . LEU A 1 72 ? -13.358 -6.691 2.825 1.00 92.81 72 LEU A N 1
ATOM 581 C CA . LEU A 1 72 ? -13.320 -5.265 2.515 1.00 92.81 72 LEU A CA 1
ATOM 582 C C . LEU A 1 72 ? -11.933 -4.852 2.020 1.00 92.81 72 LEU A C 1
ATOM 584 O O . LEU A 1 72 ? -10.919 -5.501 2.311 1.00 92.81 72 LEU A O 1
ATOM 588 N N . THR A 1 73 ? -11.878 -3.763 1.257 1.00 94.81 73 THR A N 1
ATOM 589 C CA . THR A 1 73 ? -10.603 -3.084 1.001 1.00 94.81 73 THR A CA 1
ATOM 590 C C . THR A 1 73 ? -10.221 -2.232 2.209 1.00 94.81 73 THR A C 1
ATOM 592 O O . THR A 1 73 ? -11.073 -1.840 3.010 1.00 94.81 73 THR A O 1
ATOM 595 N N . LEU A 1 74 ? -8.932 -1.922 2.355 1.00 93.44 74 LEU A N 1
ATOM 596 C CA . LEU A 1 74 ? -8.478 -1.059 3.450 1.00 93.44 74 LEU A CA 1
ATOM 597 C C . LEU A 1 74 ? -9.105 0.331 3.386 1.00 93.44 74 LEU A C 1
ATOM 599 O O . LEU A 1 74 ? -9.399 0.902 4.429 1.00 93.44 74 LEU A O 1
ATOM 603 N N . MET A 1 75 ? -9.335 0.864 2.183 1.00 95.38 75 MET A N 1
ATOM 604 C CA . MET A 1 75 ? -10.034 2.137 2.022 1.00 95.38 75 MET A CA 1
ATOM 605 C C . MET A 1 75 ? -11.46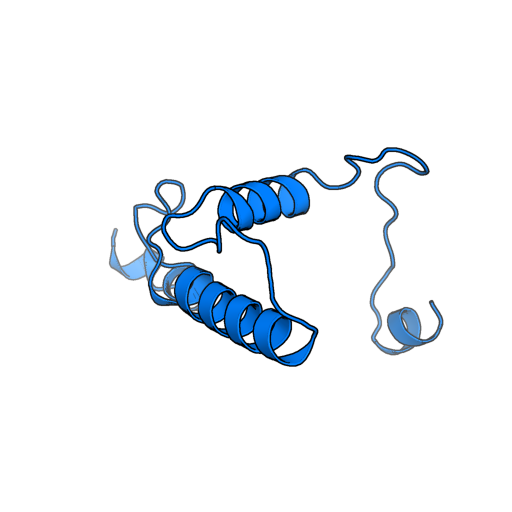5 2.051 2.560 1.00 95.38 75 MET A C 1
ATOM 607 O O . MET A 1 75 ? -11.882 2.927 3.305 1.00 95.38 75 MET A O 1
ATOM 611 N N . GLN A 1 76 ? -12.196 0.977 2.255 1.00 93.50 76 GLN A N 1
ATOM 612 C CA . GLN A 1 76 ? -13.560 0.792 2.758 1.00 93.50 76 GLN A CA 1
ATOM 613 C C . GLN A 1 76 ? -13.599 0.709 4.286 1.00 93.50 76 GLN A C 1
ATOM 615 O O . GLN A 1 76 ? -14.410 1.380 4.919 1.00 93.50 76 GLN A O 1
ATOM 620 N N . GLN A 1 77 ? -12.677 -0.046 4.891 1.00 92.19 77 GLN A N 1
ATOM 621 C CA . GLN A 1 77 ? -12.553 -0.090 6.348 1.00 92.19 77 GLN A CA 1
ATOM 622 C C . GLN A 1 77 ? -12.178 1.284 6.927 1.00 92.19 77 GLN A C 1
ATOM 624 O O . GLN A 1 77 ? -12.727 1.702 7.940 1.00 92.19 77 GLN A O 1
ATOM 629 N N . HIS A 1 78 ? -11.259 2.009 6.286 1.00 91.31 78 HIS A N 1
ATOM 630 C CA . HIS A 1 78 ? -10.858 3.345 6.724 1.00 91.31 78 HIS A CA 1
ATOM 631 C C . HIS A 1 78 ? -12.025 4.342 6.700 1.00 91.31 78 HIS A C 1
ATOM 633 O O . HIS A 1 78 ? -12.118 5.199 7.575 1.00 91.31 78 HIS A O 1
ATOM 639 N N . MET A 1 79 ? -12.926 4.202 5.725 1.00 93.00 79 MET A N 1
ATOM 640 C CA . MET A 1 79 ? -14.138 5.011 5.588 1.00 93.00 79 MET A CA 1
ATOM 641 C C . MET A 1 79 ? -15.298 4.538 6.483 1.00 93.00 79 MET A C 1
ATOM 643 O O . MET A 1 79 ? -16.345 5.183 6.496 1.00 93.00 79 MET A O 1
ATOM 647 N N . GLY A 1 80 ? -15.132 3.446 7.239 1.00 89.12 80 GLY A N 1
ATOM 648 C CA . GLY A 1 80 ? -16.170 2.893 8.115 1.00 89.12 80 GLY A CA 1
ATOM 649 C C . GLY A 1 80 ? -17.292 2.153 7.378 1.00 89.12 80 GLY A C 1
ATOM 650 O O . GLY A 1 80 ? -18.393 2.009 7.907 1.00 89.12 80 GLY A O 1
ATOM 651 N N . GLU A 1 81 ? -17.055 1.705 6.141 1.00 85.12 81 GLU A N 1
ATOM 652 C CA . GLU A 1 81 ? -18.046 0.957 5.353 1.00 85.12 81 GLU A CA 1
ATOM 653 C C . GLU A 1 81 ? -18.282 -0.466 5.886 1.00 85.12 81 GLU A C 1
ATOM 655 O O . GLU A 1 81 ? -19.250 -1.118 5.501 1.00 85.12 81 GLU A O 1
ATOM 660 N N . ASP A 1 82 ? -17.439 -0.948 6.802 1.00 77.19 82 ASP A N 1
ATOM 661 C CA . ASP A 1 82 ? -17.638 -2.209 7.519 1.00 77.19 82 ASP A CA 1
ATOM 662 C C . ASP A 1 82 ? -18.927 -2.222 8.349 1.00 77.19 82 ASP A C 1
ATOM 664 O O . ASP A 1 82 ? -19.559 -3.269 8.490 1.00 77.19 82 ASP A O 1
ATOM 668 N N . LEU A 1 83 ? -19.373 -1.050 8.807 1.00 70.88 83 LEU A N 1
ATOM 669 C CA . LEU A 1 83 ? -20.627 -0.875 9.539 1.00 70.88 83 LEU A CA 1
ATOM 670 C C . LEU A 1 83 ? -21.876 -1.091 8.668 1.00 70.88 83 LEU A C 1
ATOM 672 O O . LEU A 1 83 ? -22.965 -1.257 9.209 1.00 70.88 83 LEU A O 1
ATOM 676 N N . MET A 1 84 ? -21.731 -1.087 7.338 1.00 61.69 84 MET A N 1
ATOM 677 C CA . MET A 1 84 ? -22.827 -1.299 6.381 1.00 61.69 84 MET A CA 1
ATOM 678 C C . MET A 1 84 ? -22.992 -2.772 5.969 1.00 61.69 84 MET A C 1
ATOM 680 O O . MET A 1 84 ? -23.918 -3.095 5.227 1.00 61.69 84 MET A O 1
ATOM 684 N N . VAL A 1 85 ? -22.073 -3.652 6.386 1.00 59.03 85 VAL A N 1
ATOM 685 C CA . VAL A 1 85 ? -22.031 -5.080 6.005 1.00 59.03 85 VAL A CA 1
ATOM 686 C C . VAL A 1 85 ? -22.545 -5.999 7.133 1.00 59.03 85 VAL A C 1
ATOM 688 O O . VAL A 1 85 ? -22.580 -7.218 6.966 1.00 59.03 85 VAL A O 1
ATOM 691 N N . LEU A 1 86 ? -22.982 -5.426 8.260 1.00 53.94 86 LEU A N 1
ATOM 692 C CA . LEU A 1 86 ? -23.653 -6.119 9.371 1.00 53.94 86 LEU A CA 1
ATOM 693 C C . LEU A 1 86 ? -25.177 -6.124 9.200 1.00 53.94 86 LEU A C 1
ATOM 695 O O . LEU A 1 86 ? -25.788 -7.146 9.585 1.00 53.94 86 LEU A O 1
#

Radius of gyration: 16.7 Å; chains: 1; bounding box: 42×32×34 Å

pLDDT: mean 85.25, std 10.55, range [53.94, 95.94]

Sequence (86 aa):
METLYQFGTTPSRSRPRVSNDNLYAESLFCTYTYRPGYPASGLDGMTHAGKWVLAFVHWYNNVHRHSGLNFLTLMQQHMGEDLMVL